Protein AF-A0A2N2SIJ3-F1 (afdb_monomer_lite)

Radius of gyration: 23.82 Å; chains: 1; bounding box: 41×62×34 Å

Structure (mmCIF, N/CA/C/O backbone):
data_AF-A0A2N2SIJ3-F1
#
_entry.id   AF-A0A2N2SIJ3-F1
#
loop_
_atom_site.group_PDB
_atom_site.id
_atom_site.type_symbol
_atom_site.label_atom_id
_atom_site.label_alt_id
_atom_site.label_comp_id
_atom_site.label_asym_id
_atom_site.label_entity_id
_atom_site.label_seq_id
_atom_site.pdbx_PDB_ins_code
_atom_site.Cartn_x
_atom_site.Cartn_y
_atom_site.Cartn_z
_atom_site.occupancy
_atom_site.B_iso_or_equiv
_atom_site.auth_seq_id
_atom_site.auth_comp_id
_atom_site.auth_asym_id
_atom_site.auth_atom_id
_atom_site.pdbx_PDB_model_num
ATOM 1 N N . MET A 1 1 ? 26.780 48.959 -14.284 1.00 64.25 1 MET A N 1
ATOM 2 C CA . MET A 1 1 ? 26.532 48.282 -12.987 1.00 64.25 1 MET A CA 1
ATOM 3 C C . MET A 1 1 ? 25.074 47.859 -12.779 1.00 64.25 1 MET A C 1
ATOM 5 O O . MET A 1 1 ? 24.860 46.681 -12.538 1.00 64.25 1 MET A O 1
ATOM 9 N N . ARG A 1 2 ? 24.070 48.737 -12.953 1.00 77.94 2 ARG A N 1
ATOM 10 C CA . ARG A 1 2 ? 22.635 48.425 -12.725 1.00 77.94 2 ARG A CA 1
ATOM 11 C C . ARG A 1 2 ? 22.088 47.182 -13.457 1.00 77.94 2 ARG A C 1
ATOM 13 O O . ARG A 1 2 ? 21.440 46.357 -12.834 1.00 77.94 2 ARG A O 1
ATOM 20 N N . ARG A 1 3 ? 22.400 46.997 -14.748 1.00 81.00 3 ARG A N 1
ATOM 21 C CA . ARG A 1 3 ? 21.977 45.811 -15.530 1.00 81.00 3 ARG A CA 1
ATOM 22 C C . ARG A 1 3 ? 22.538 44.484 -15.000 1.00 81.00 3 ARG A C 1
ATOM 24 O O . ARG A 1 3 ? 21.845 43.480 -15.055 1.00 81.00 3 ARG A O 1
ATOM 31 N N . LYS A 1 4 ? 23.774 44.486 -14.482 1.00 82.25 4 LYS A N 1
ATOM 32 C CA . LYS A 1 4 ? 24.395 43.284 -13.901 1.00 82.25 4 LYS A CA 1
ATOM 33 C C . LYS A 1 4 ? 23.721 42.910 -12.579 1.00 82.25 4 LYS A C 1
ATOM 35 O O . LYS A 1 4 ? 23.408 41.749 -12.389 1.00 82.25 4 LYS A O 1
ATOM 40 N N . LEU A 1 5 ? 23.410 43.903 -11.740 1.00 85.44 5 LEU A N 1
ATOM 41 C CA . LEU A 1 5 ? 22.643 43.709 -10.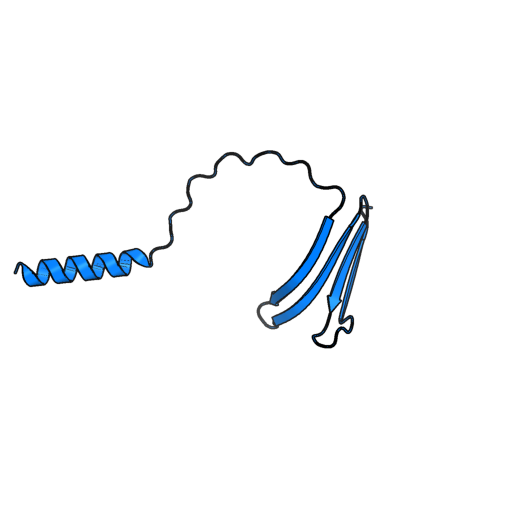502 1.00 85.44 5 LEU A CA 1
ATOM 42 C C . LEU A 1 5 ? 21.261 43.097 -10.772 1.00 85.44 5 LEU A C 1
ATOM 44 O O . LEU A 1 5 ? 20.918 42.096 -10.160 1.00 85.44 5 LEU A O 1
ATOM 48 N N . LEU A 1 6 ? 20.516 43.638 -11.743 1.00 88.38 6 LEU A N 1
ATOM 49 C CA . LEU A 1 6 ? 19.208 43.103 -12.148 1.00 88.38 6 LEU A CA 1
ATOM 50 C C . LEU A 1 6 ? 19.287 41.647 -12.633 1.00 88.38 6 LEU A C 1
ATOM 52 O O . LEU A 1 6 ? 18.464 40.825 -12.238 1.00 88.38 6 LEU A O 1
ATOM 56 N N . ALA A 1 7 ? 20.291 41.318 -13.450 1.00 89.25 7 ALA A N 1
ATOM 57 C CA . ALA A 1 7 ? 20.494 39.952 -13.926 1.00 89.25 7 ALA A CA 1
ATOM 58 C C . ALA A 1 7 ? 20.823 38.988 -12.774 1.00 89.25 7 ALA A C 1
ATOM 60 O O . ALA A 1 7 ? 20.266 37.896 -12.711 1.00 89.25 7 ALA A O 1
ATOM 61 N N . THR A 1 8 ? 21.677 39.403 -11.833 1.00 91.06 8 THR A N 1
ATOM 62 C CA . THR A 1 8 ? 22.019 38.587 -10.662 1.00 91.06 8 THR A CA 1
ATOM 63 C C . THR A 1 8 ? 20.804 38.338 -9.771 1.00 91.06 8 THR A C 1
ATOM 65 O O . THR A 1 8 ? 20.588 37.193 -9.388 1.00 91.06 8 THR A O 1
ATOM 68 N N . THR A 1 9 ? 19.978 39.356 -9.498 1.00 91.62 9 THR A N 1
ATOM 69 C CA . THR A 1 9 ? 18.744 39.200 -8.706 1.00 91.62 9 THR A CA 1
ATOM 70 C C . THR A 1 9 ? 17.736 38.263 -9.376 1.00 91.62 9 THR A C 1
ATOM 72 O O . THR A 1 9 ? 17.079 37.478 -8.700 1.00 91.62 9 THR A O 1
ATOM 75 N N . PHE A 1 10 ? 17.609 38.322 -10.703 1.00 92.75 10 PHE A N 1
ATOM 76 C CA . PHE A 1 10 ? 16.683 37.456 -11.433 1.00 92.75 10 PHE A CA 1
ATOM 77 C C . PHE A 1 10 ? 17.125 35.988 -11.411 1.00 92.75 10 PHE A C 1
ATOM 79 O O . PHE A 1 10 ? 16.313 35.096 -11.175 1.00 92.75 10 PHE A O 1
ATOM 86 N N . VAL A 1 11 ? 18.423 35.736 -11.597 1.00 91.75 11 VAL A N 1
ATOM 87 C CA . VAL A 1 11 ? 18.983 34.381 -11.535 1.00 91.75 11 VAL A CA 1
ATOM 88 C C . VAL A 1 11 ? 18.819 33.796 -10.133 1.00 91.75 11 VAL A C 1
ATOM 90 O O . VAL A 1 11 ? 18.326 32.681 -10.001 1.00 91.75 11 VAL A O 1
ATOM 93 N N . THR A 1 12 ? 19.144 34.540 -9.073 1.00 89.38 12 THR A N 1
ATOM 94 C CA . THR A 1 12 ? 18.965 34.029 -7.705 1.00 89.38 12 THR A CA 1
ATOM 95 C C . THR A 1 12 ? 17.498 33.765 -7.360 1.00 89.38 12 THR A C 1
ATOM 97 O O . THR A 1 12 ? 17.218 32.780 -6.681 1.00 89.38 12 THR A O 1
ATOM 100 N N . ALA A 1 13 ? 16.559 34.566 -7.874 1.00 89.62 13 ALA A N 1
ATOM 101 C CA . ALA A 1 13 ? 15.127 34.317 -7.703 1.00 89.62 13 ALA A CA 1
ATOM 102 C C . ALA A 1 13 ? 14.660 33.023 -8.399 1.00 89.62 13 ALA A C 1
ATOM 104 O O . ALA A 1 13 ? 13.893 32.260 -7.815 1.00 89.62 13 ALA A O 1
ATOM 105 N N . LEU A 1 14 ? 15.154 32.738 -9.610 1.00 90.06 14 LEU A N 1
ATOM 106 C CA . LEU A 1 14 ? 14.839 31.497 -10.330 1.00 90.06 14 LEU A CA 1
ATOM 107 C C . LEU A 1 14 ? 15.394 30.253 -9.627 1.00 90.06 14 LEU A C 1
ATOM 109 O O . LEU A 1 14 ? 14.710 29.236 -9.568 1.00 90.06 14 LEU A O 1
ATOM 113 N N . LEU A 1 15 ? 16.604 30.327 -9.059 1.00 86.88 15 LEU A N 1
ATOM 114 C CA . LEU A 1 15 ? 17.163 29.211 -8.288 1.00 86.88 15 LEU A CA 1
ATOM 115 C C . LEU A 1 15 ? 16.425 28.986 -6.959 1.00 86.88 15 LEU A C 1
ATOM 117 O O . LEU A 1 15 ? 16.255 27.840 -6.548 1.00 86.88 15 LEU A O 1
ATOM 121 N N . ALA A 1 16 ? 15.952 30.050 -6.303 1.00 85.69 16 ALA A N 1
ATOM 122 C CA . ALA A 1 16 ? 15.187 29.934 -5.062 1.00 85.69 16 ALA A CA 1
ATOM 123 C C . ALA A 1 16 ? 13.822 29.246 -5.261 1.00 85.69 16 ALA A C 1
ATOM 125 O O . ALA A 1 16 ? 13.321 28.623 -4.329 1.00 85.69 16 ALA A O 1
ATOM 126 N N . ALA A 1 17 ? 13.245 29.290 -6.468 1.00 82.25 17 ALA A N 1
ATOM 127 C CA . ALA A 1 17 ? 11.998 28.589 -6.788 1.00 82.25 17 ALA A CA 1
ATOM 128 C C . ALA A 1 17 ? 12.132 27.053 -6.782 1.00 82.25 17 ALA A C 1
ATOM 130 O O . ALA A 1 17 ? 11.130 26.353 -6.662 1.00 82.25 17 ALA A O 1
ATOM 131 N N . CYS A 1 18 ? 13.355 26.525 -6.881 1.00 83.12 18 CYS A N 1
ATOM 132 C CA . CYS A 1 18 ? 13.632 25.093 -6.755 1.00 83.12 18 CYS A CA 1
ATOM 133 C C . CYS A 1 18 ? 13.941 24.661 -5.313 1.00 83.12 18 CYS A C 1
ATOM 135 O O . CYS A 1 18 ? 14.225 23.485 -5.082 1.00 83.12 18 CYS A O 1
ATOM 137 N N . ALA A 1 19 ? 13.934 25.580 -4.342 1.00 85.88 19 ALA A N 1
ATOM 138 C CA . ALA A 1 19 ? 14.152 25.214 -2.951 1.00 85.88 19 ALA A CA 1
ATOM 139 C C . ALA A 1 19 ? 12.930 24.451 -2.408 1.00 85.88 19 ALA A C 1
ATOM 141 O O . ALA A 1 19 ? 11.790 24.842 -2.678 1.00 85.88 19 ALA A O 1
ATOM 142 N N . PRO A 1 20 ? 13.134 23.376 -1.628 1.00 84.19 20 PRO A N 1
ATOM 143 C CA . PRO A 1 20 ? 12.029 22.693 -0.978 1.00 84.19 20 PRO A CA 1
ATOM 144 C C . PRO A 1 20 ? 11.330 23.656 -0.015 1.00 84.19 20 PRO A C 1
ATOM 146 O O . PRO A 1 20 ? 11.977 24.371 0.754 1.00 84.19 20 PRO A O 1
ATOM 149 N N . LEU A 1 21 ? 9.998 23.662 -0.049 1.00 83.94 21 LEU A N 1
ATOM 150 C CA . LEU A 1 21 ? 9.187 24.363 0.942 1.00 83.94 21 LEU A CA 1
ATOM 151 C C . LEU A 1 21 ? 9.561 23.848 2.334 1.00 83.94 21 LEU A C 1
ATOM 153 O O . LEU A 1 21 ? 9.605 22.637 2.563 1.00 83.94 21 LEU A O 1
ATOM 157 N N . GLN A 1 22 ? 9.825 24.763 3.267 1.00 83.69 22 GLN A N 1
ATOM 158 C CA . GLN A 1 22 ? 10.002 24.367 4.657 1.00 83.69 22 GLN A CA 1
ATOM 159 C C . GLN A 1 22 ? 8.695 23.733 5.153 1.00 83.69 22 GLN A C 1
ATOM 161 O O . GLN A 1 22 ? 7.622 24.292 4.899 1.00 83.69 22 GLN A O 1
ATOM 166 N N . PRO A 1 23 ? 8.755 22.588 5.854 1.00 79.50 23 PRO A N 1
ATOM 167 C CA . PRO A 1 23 ? 7.571 22.007 6.461 1.00 79.50 23 PRO A CA 1
ATOM 168 C C . PRO A 1 23 ? 6.941 23.036 7.398 1.00 79.50 23 PRO A 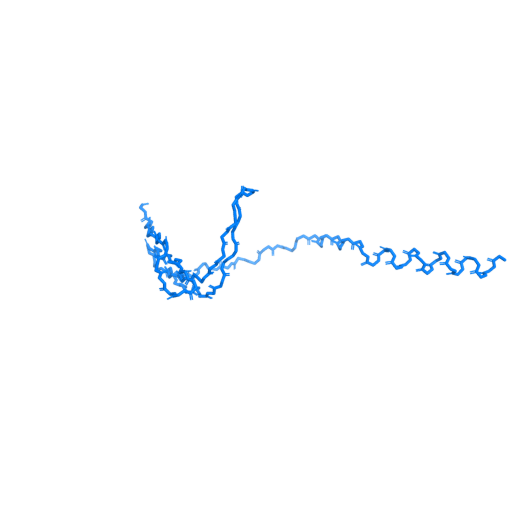C 1
ATOM 170 O O . PRO A 1 23 ? 7.607 23.552 8.298 1.00 79.50 23 PRO A O 1
ATOM 173 N N . LEU A 1 24 ? 5.664 23.347 7.186 1.00 83.12 24 LEU A N 1
ATOM 174 C CA . LEU A 1 24 ? 4.909 24.134 8.151 1.00 83.12 24 LEU A CA 1
ATOM 175 C C . LEU A 1 24 ? 4.914 23.364 9.486 1.00 83.12 24 LEU A C 1
ATOM 177 O O . LEU A 1 24 ? 4.731 22.141 9.452 1.00 83.12 24 LEU A O 1
ATOM 181 N N . PRO A 1 25 ? 5.125 24.024 10.644 1.00 82.00 25 PRO A N 1
ATOM 182 C CA . PRO A 1 25 ? 5.032 23.360 11.938 1.00 82.00 25 PRO A CA 1
ATOM 183 C C . PRO A 1 25 ? 3.724 22.574 12.008 1.00 82.00 25 PRO A C 1
ATOM 185 O O . PRO A 1 25 ? 2.661 23.111 11.690 1.00 82.00 25 PRO A O 1
ATOM 188 N N . GLY A 1 26 ? 3.820 21.289 12.349 1.00 77.06 26 GLY A N 1
ATOM 189 C CA . GLY A 1 26 ? 2.677 20.386 12.312 1.00 77.06 26 GLY A CA 1
ATOM 190 C C . GLY A 1 26 ? 1.530 20.926 13.162 1.00 77.06 26 GLY A C 1
ATOM 191 O O . GLY A 1 26 ? 1.691 21.158 14.358 1.00 77.06 26 GLY A O 1
ATOM 192 N N . SER A 1 27 ? 0.368 21.125 12.540 1.00 79.75 27 SER A N 1
ATOM 193 C CA . SER A 1 27 ? -0.880 21.297 13.280 1.00 79.75 27 SER A CA 1
ATOM 194 C C . SER A 1 27 ? -1.167 20.018 14.068 1.00 79.75 27 SER A C 1
ATOM 196 O O . SER A 1 27 ? -0.795 18.925 13.632 1.00 79.75 27 SER A O 1
ATOM 198 N N . ALA A 1 28 ? -1.821 20.142 15.225 1.00 83.81 28 ALA A N 1
ATOM 199 C CA . ALA A 1 28 ? -2.250 18.978 15.986 1.00 83.81 28 ALA A CA 1
ATOM 200 C C . ALA A 1 28 ? -3.098 18.067 15.085 1.00 83.81 28 ALA A C 1
ATOM 202 O O . ALA A 1 28 ? -4.051 18.518 14.444 1.00 83.81 28 ALA A O 1
ATOM 203 N N . ALA A 1 29 ? -2.735 16.785 15.013 1.00 82.50 29 ALA A N 1
ATOM 204 C CA . ALA A 1 29 ? -3.487 15.823 14.226 1.00 82.50 29 ALA A CA 1
ATOM 205 C C . ALA A 1 29 ? -4.926 15.746 14.756 1.00 82.50 29 ALA A C 1
ATOM 207 O O . ALA A 1 29 ? -5.155 15.534 15.947 1.00 82.50 29 ALA A O 1
ATOM 208 N N . VAL A 1 30 ? -5.904 15.910 13.866 1.00 87.88 30 VAL A N 1
ATOM 209 C CA . VAL A 1 30 ? -7.309 15.674 14.208 1.00 87.88 30 VAL A CA 1
ATOM 210 C C . VAL A 1 30 ? -7.481 14.188 14.511 1.00 87.88 30 VAL A C 1
ATOM 212 O O . VAL A 1 30 ? -7.152 13.348 13.671 1.00 87.88 30 VAL A O 1
ATOM 215 N N . VAL A 1 31 ? -8.023 13.867 15.688 1.00 87.50 31 VAL A N 1
ATOM 216 C CA . VAL A 1 31 ? -8.395 12.492 16.038 1.00 87.50 31 VAL A CA 1
ATOM 217 C C . VAL A 1 31 ? -9.506 12.042 15.093 1.00 87.50 31 VAL A C 1
ATOM 219 O O . VAL A 1 31 ? -10.593 12.618 15.071 1.00 87.50 31 VAL A O 1
ATOM 222 N N . ARG A 1 32 ? -9.218 11.017 14.289 1.00 85.94 32 ARG A N 1
ATOM 223 C CA . ARG A 1 32 ? -10.181 10.366 13.399 1.00 85.94 32 ARG A CA 1
ATOM 224 C C . ARG A 1 32 ? -10.424 8.954 13.899 1.00 85.94 32 ARG A C 1
ATOM 226 O O . ARG A 1 32 ? -9.481 8.245 14.238 1.00 85.94 32 ARG A O 1
ATOM 233 N N . THR A 1 33 ? -11.681 8.538 13.902 1.00 87.56 33 THR A N 1
ATOM 234 C CA . THR A 1 33 ? -12.029 7.135 14.120 1.00 87.56 33 THR A CA 1
ATOM 235 C C . THR A 1 33 ? -11.596 6.330 12.899 1.00 87.56 33 THR A C 1
ATOM 237 O O . THR A 1 33 ? -11.918 6.709 11.771 1.00 87.56 33 THR A O 1
ATOM 240 N N . ALA A 1 34 ? -10.857 5.240 13.113 1.00 84.31 34 ALA A N 1
ATOM 241 C CA . ALA A 1 34 ? -10.519 4.313 12.040 1.00 84.31 34 ALA A CA 1
ATOM 242 C C . ALA A 1 34 ? -11.803 3.705 11.461 1.00 84.31 34 ALA A C 1
ATOM 244 O O . ALA A 1 34 ? -12.712 3.342 12.211 1.00 84.31 34 ALA A O 1
ATOM 245 N N . SER A 1 35 ? -11.885 3.605 10.132 1.00 89.00 35 SER A N 1
ATOM 246 C CA . SER A 1 35 ? -13.016 2.927 9.505 1.00 89.00 35 SER A CA 1
ATOM 247 C C . SER A 1 35 ? -12.880 1.423 9.738 1.00 89.00 35 SER A C 1
ATOM 249 O O . SER A 1 35 ? -11.858 0.866 9.338 1.00 89.00 35 SER A O 1
ATOM 251 N N . PRO A 1 36 ? -13.883 0.748 10.329 1.00 89.69 36 PRO A N 1
ATOM 252 C CA . PRO A 1 36 ? -13.837 -0.701 10.532 1.00 89.69 36 PRO A CA 1
ATOM 253 C C . PRO A 1 36 ? -13.959 -1.492 9.220 1.00 89.69 36 PRO A C 1
ATOM 255 O O . PRO A 1 36 ? -13.805 -2.710 9.217 1.00 89.69 36 PRO A O 1
ATOM 258 N N . TYR A 1 37 ? -14.266 -0.802 8.117 1.00 93.75 37 TYR A N 1
ATOM 259 C CA . TYR A 1 37 ? -14.384 -1.369 6.781 1.00 93.75 37 TYR A CA 1
ATOM 260 C C . TYR A 1 37 ? -13.850 -0.380 5.753 1.00 93.75 37 TYR A C 1
ATOM 262 O O . TYR A 1 37 ? -14.203 0.804 5.786 1.00 93.75 37 TYR A O 1
ATOM 270 N N . PHE A 1 38 ? -13.032 -0.853 4.821 1.00 94.75 38 PHE A N 1
ATOM 271 C CA . PHE A 1 38 ? -12.662 -0.072 3.647 1.00 94.75 38 PHE A CA 1
ATOM 272 C C . PHE A 1 38 ? -12.272 -0.979 2.487 1.00 94.75 38 PHE A C 1
ATOM 274 O O . PHE A 1 38 ? -11.889 -2.135 2.671 1.00 94.75 38 PHE A O 1
ATOM 281 N N . GLU A 1 39 ? -12.342 -0.417 1.287 1.00 96.12 39 GLU A N 1
ATOM 282 C CA . GLU A 1 39 ? -11.844 -1.046 0.073 1.00 96.12 39 GLU A CA 1
ATOM 283 C C . GLU A 1 39 ? -10.893 -0.076 -0.629 1.00 96.12 39 GLU A C 1
ATOM 285 O O . GLU A 1 39 ? -11.147 1.130 -0.687 1.00 96.12 39 GLU A O 1
ATOM 290 N N . VAL A 1 40 ? -9.779 -0.605 -1.128 1.00 95.56 40 VAL A N 1
ATOM 291 C CA . VAL A 1 40 ? -8.816 0.123 -1.953 1.00 95.56 40 VAL A CA 1
ATOM 292 C C . VAL A 1 40 ? -8.634 -0.652 -3.245 1.00 95.56 40 VAL A C 1
ATOM 294 O O . VAL A 1 40 ? -8.227 -1.811 -3.224 1.00 95.56 40 VAL A O 1
ATOM 297 N N . ASP A 1 41 ? -8.885 0.015 -4.362 1.00 96.62 41 ASP A N 1
ATOM 298 C CA . ASP A 1 41 ? -8.538 -0.455 -5.696 1.00 96.62 41 ASP A CA 1
ATOM 299 C C . ASP A 1 41 ? -7.609 0.571 -6.347 1.00 96.62 41 ASP A C 1
ATOM 301 O O . ASP A 1 41 ? -7.791 1.785 -6.197 1.00 96.62 41 ASP A O 1
ATOM 305 N N . GLY A 1 42 ? -6.580 0.090 -7.036 1.00 94.94 42 GLY A N 1
ATOM 306 C CA . GLY A 1 42 ? -5.718 0.963 -7.811 1.00 94.94 42 GLY A CA 1
ATOM 307 C C . GLY A 1 42 ? -4.379 0.335 -8.137 1.00 94.94 42 GLY A C 1
ATOM 308 O O . GLY A 1 42 ? -4.225 -0.883 -8.189 1.00 94.94 42 GLY A O 1
ATOM 309 N N . ARG A 1 43 ? -3.377 1.186 -8.362 1.00 94.38 43 ARG A N 1
ATOM 310 C CA . ARG A 1 43 ? -2.032 0.750 -8.738 1.00 94.38 43 ARG A CA 1
ATOM 311 C C . ARG A 1 43 ? -1.031 0.953 -7.614 1.00 94.38 43 ARG A C 1
ATOM 313 O O . ARG A 1 43 ? -0.936 2.039 -7.051 1.00 94.38 43 ARG A O 1
ATOM 320 N N . LEU A 1 44 ? -0.229 -0.078 -7.371 1.00 91.94 44 LEU A N 1
ATOM 321 C CA . LEU A 1 44 ? 0.923 -0.032 -6.480 1.00 91.94 44 LEU A CA 1
ATOM 322 C C . LEU A 1 44 ? 2.208 -0.068 -7.308 1.00 91.94 44 LEU A C 1
ATOM 324 O O . LEU A 1 44 ? 2.320 -0.842 -8.261 1.00 91.94 44 LEU A O 1
ATOM 328 N N . SER A 1 45 ? 3.182 0.746 -6.911 1.00 92.44 45 SER A N 1
ATOM 329 C CA . SER A 1 45 ? 4.578 0.608 -7.319 1.00 92.44 45 SER A CA 1
ATOM 330 C C . SER A 1 45 ? 5.413 0.395 -6.064 1.00 92.44 45 SER A C 1
ATOM 332 O O . SER A 1 45 ? 5.354 1.209 -5.145 1.00 92.44 45 SER A O 1
ATOM 334 N N . ALA A 1 46 ? 6.176 -0.688 -6.027 1.00 90.50 46 ALA A N 1
ATOM 335 C CA . ALA A 1 46 ? 7.043 -1.057 -4.918 1.00 90.50 46 ALA A CA 1
ATOM 336 C C . ALA A 1 46 ? 8.458 -1.329 -5.436 1.00 90.50 46 ALA A C 1
ATOM 338 O O . ALA A 1 46 ? 8.636 -1.800 -6.559 1.00 90.50 46 ALA A O 1
ATOM 339 N N . THR A 1 47 ? 9.465 -1.027 -4.625 1.00 94.88 47 THR A N 1
ATOM 340 C CA . THR A 1 47 ? 10.865 -1.350 -4.911 1.00 94.88 47 THR A CA 1
ATOM 341 C C . THR A 1 47 ? 11.567 -1.738 -3.618 1.00 94.88 47 THR A C 1
ATOM 343 O O . THR A 1 47 ? 11.292 -1.138 -2.578 1.00 94.88 47 THR A O 1
ATOM 346 N N . ASP A 1 48 ? 12.446 -2.736 -3.678 1.00 94.44 48 ASP A N 1
ATOM 347 C CA . ASP A 1 48 ? 13.329 -3.128 -2.570 1.00 94.44 48 ASP A CA 1
ATOM 348 C C . ASP A 1 48 ? 14.768 -2.592 -2.739 1.00 94.44 48 ASP A C 1
ATOM 350 O O . ASP A 1 48 ? 15.642 -2.895 -1.932 1.00 94.44 48 ASP A O 1
ATOM 354 N N . GLY A 1 49 ? 15.007 -1.772 -3.772 1.00 96.19 49 GLY A N 1
ATOM 355 C CA . GLY A 1 49 ? 16.322 -1.232 -4.136 1.00 96.19 49 GLY A CA 1
ATOM 356 C C . GLY A 1 49 ? 17.034 -2.029 -5.233 1.00 96.19 49 GLY A C 1
ATOM 357 O O . GLY A 1 49 ? 17.744 -1.431 -6.038 1.00 96.19 49 GLY A O 1
ATOM 358 N N . GLU A 1 50 ? 16.768 -3.331 -5.337 1.00 96.94 50 GLU A N 1
ATOM 3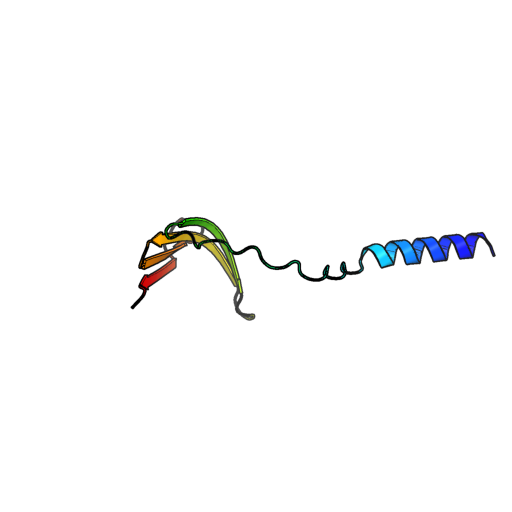59 C CA . GLU A 1 50 ? 17.329 -4.221 -6.366 1.00 96.94 50 GLU A CA 1
ATOM 360 C C . GLU A 1 50 ? 16.283 -4.584 -7.430 1.00 96.94 50 GLU A C 1
ATOM 362 O O . GLU A 1 50 ? 16.582 -4.764 -8.613 1.00 96.94 50 GLU A O 1
ATOM 367 N N . ARG A 1 51 ? 15.023 -4.697 -7.009 1.00 93.44 51 ARG A N 1
ATOM 368 C CA . ARG A 1 51 ? 13.879 -5.122 -7.807 1.00 93.44 51 ARG A CA 1
ATOM 369 C C . ARG A 1 51 ? 12.739 -4.140 -7.620 1.00 93.44 51 ARG A C 1
ATOM 371 O O . ARG A 1 51 ? 12.451 -3.687 -6.517 1.00 93.44 51 ARG A O 1
ATOM 378 N N . ALA A 1 52 ? 12.046 -3.868 -8.717 1.00 92.06 52 ALA A N 1
ATOM 379 C CA . ALA A 1 52 ? 10.824 -3.084 -8.722 1.00 92.06 52 ALA A CA 1
ATOM 380 C C . ALA A 1 52 ? 9.651 -3.933 -9.218 1.00 92.06 52 ALA A C 1
ATOM 382 O O . ALA A 1 52 ? 9.803 -4.765 -10.114 1.00 92.06 52 ALA A O 1
ATOM 383 N N . ALA A 1 53 ? 8.476 -3.694 -8.645 1.00 89.19 53 ALA A N 1
ATOM 384 C CA . ALA A 1 53 ? 7.219 -4.307 -9.039 1.00 89.19 53 ALA A CA 1
ATOM 385 C C . ALA A 1 53 ? 6.136 -3.234 -9.159 1.00 89.19 53 ALA A C 1
ATOM 387 O O . ALA A 1 53 ? 6.016 -2.347 -8.313 1.00 89.19 53 ALA A O 1
ATOM 388 N N . ASN A 1 54 ? 5.327 -3.326 -10.208 1.00 91.62 54 ASN A N 1
ATOM 389 C CA . ASN A 1 54 ? 4.208 -2.433 -10.453 1.00 91.62 54 ASN A CA 1
ATOM 390 C C . ASN A 1 54 ? 2.984 -3.226 -10.921 1.00 91.62 54 ASN A C 1
ATOM 392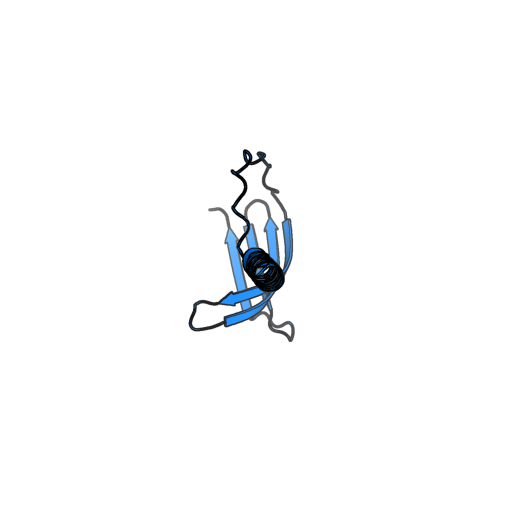 O O . ASN A 1 54 ? 3.067 -4.073 -11.806 1.00 91.62 54 ASN A O 1
ATOM 396 N N . GLY A 1 55 ? 1.817 -2.942 -10.351 1.00 92.50 55 GLY A N 1
ATOM 397 C CA . GLY A 1 55 ? 0.637 -3.762 -10.623 1.00 92.50 55 GLY A CA 1
ATOM 398 C C . GLY A 1 55 ? -0.652 -3.164 -10.098 1.00 92.50 55 GLY A C 1
ATOM 399 O O . GLY A 1 55 ? -0.633 -2.169 -9.372 1.00 92.50 55 GLY A O 1
ATOM 400 N N . GLN A 1 56 ? -1.763 -3.771 -10.509 1.00 96.81 56 GLN A N 1
ATOM 401 C CA . GLN A 1 56 ? -3.070 -3.508 -9.918 1.00 96.81 56 GLN A CA 1
ATOM 402 C C . GLN A 1 56 ? -3.142 -4.217 -8.566 1.00 96.81 56 GLN A C 1
ATOM 404 O O . GLN A 1 56 ? -2.653 -5.344 -8.431 1.00 96.81 56 GLN A O 1
ATOM 409 N N . ILE A 1 57 ? -3.756 -3.565 -7.590 1.00 97.00 57 ILE A N 1
ATOM 410 C CA . ILE A 1 57 ? -4.025 -4.124 -6.274 1.00 97.00 57 ILE A CA 1
ATOM 411 C C . ILE A 1 57 ? -5.498 -3.961 -5.925 1.00 97.00 57 ILE A C 1
ATOM 413 O O . ILE A 1 57 ? -6.131 -2.979 -6.307 1.00 97.00 57 ILE A O 1
ATOM 417 N N . GLU A 1 58 ? -5.999 -4.915 -5.155 1.00 97.75 58 GLU A N 1
ATOM 418 C CA . GLU A 1 58 ? -7.291 -4.845 -4.487 1.00 97.75 58 GLU A CA 1
ATOM 419 C C . GLU A 1 58 ? -7.075 -5.188 -3.015 1.00 97.75 58 GLU A C 1
ATOM 421 O O . GLU A 1 58 ? -6.517 -6.239 -2.686 1.00 97.75 58 GLU A O 1
ATOM 426 N N . TRP A 1 59 ? -7.513 -4.305 -2.126 1.00 97.12 59 TRP A N 1
ATOM 427 C CA . TRP A 1 59 ? -7.486 -4.515 -0.688 1.00 97.12 59 TRP A CA 1
ATOM 428 C C . TRP A 1 59 ? -8.883 -4.344 -0.125 1.00 97.12 59 TRP A C 1
ATOM 430 O O . TRP A 1 59 ? -9.528 -3.320 -0.337 1.00 97.12 59 TRP A O 1
ATOM 440 N N . ARG A 1 60 ? -9.329 -5.337 0.632 1.00 96.81 60 ARG A N 1
ATOM 441 C CA . ARG A 1 60 ? -10.553 -5.291 1.417 1.00 96.81 60 ARG A CA 1
ATOM 442 C C . ARG A 1 60 ? -10.201 -5.466 2.885 1.00 96.81 60 ARG A C 1
ATOM 444 O O . ARG A 1 60 ? -9.645 -6.500 3.257 1.00 96.81 60 ARG A O 1
ATOM 451 N N . HIS A 1 61 ? -10.537 -4.466 3.686 1.00 95.44 61 HIS A N 1
ATOM 452 C CA . HIS A 1 61 ? -10.467 -4.525 5.138 1.00 95.44 61 HIS A CA 1
ATOM 453 C C . HIS A 1 61 ? -11.868 -4.737 5.703 1.00 95.44 61 HIS A C 1
ATOM 455 O O . HIS A 1 61 ? -12.804 -3.993 5.389 1.00 95.44 61 HIS A O 1
ATOM 461 N N . ALA A 1 62 ? -11.998 -5.754 6.543 1.00 92.38 62 ALA A N 1
ATOM 462 C CA . ALA A 1 62 ? -13.158 -6.028 7.368 1.00 92.38 62 ALA A CA 1
ATOM 463 C C . ALA A 1 62 ? -12.746 -6.035 8.844 1.00 92.38 62 ALA A C 1
ATOM 465 O O . ALA A 1 62 ? -11.567 -6.110 9.172 1.00 92.38 62 ALA A O 1
ATOM 466 N N . GLN A 1 63 ? -13.737 -6.029 9.735 1.00 89.12 63 GLN A N 1
ATOM 467 C CA . GLN A 1 63 ? -13.563 -5.811 11.175 1.00 89.12 63 GLN A CA 1
ATOM 468 C C . GLN A 1 63 ? -12.408 -6.577 11.850 1.00 89.12 63 GLN A C 1
ATOM 470 O O . GLN A 1 63 ? -11.814 -6.060 12.791 1.00 89.12 63 GLN A O 1
ATOM 475 N N . SER A 1 64 ? -12.100 -7.799 11.414 1.00 90.19 64 SER A N 1
ATOM 476 C CA . SER A 1 64 ? -11.021 -8.622 11.979 1.00 90.19 64 SER A CA 1
ATOM 477 C C . SER A 1 64 ? -10.129 -9.276 10.926 1.00 90.19 64 SER A C 1
ATOM 479 O O . SER A 1 64 ? -9.337 -10.159 11.267 1.00 90.19 64 SER A O 1
ATOM 481 N N . ALA A 1 65 ? -10.262 -8.884 9.658 1.00 93.62 65 ALA A N 1
ATOM 482 C CA . ALA A 1 65 ? -9.545 -9.526 8.570 1.00 93.62 65 ALA A CA 1
ATOM 483 C C . ALA A 1 65 ? -9.260 -8.571 7.415 1.00 93.62 65 ALA A C 1
ATOM 485 O O . ALA A 1 65 ? -10.108 -7.778 7.010 1.00 93.62 65 ALA A O 1
ATOM 486 N N . ASP A 1 66 ? -8.094 -8.749 6.820 1.00 95.62 66 ASP A N 1
ATOM 487 C CA . ASP A 1 66 ? -7.667 -8.075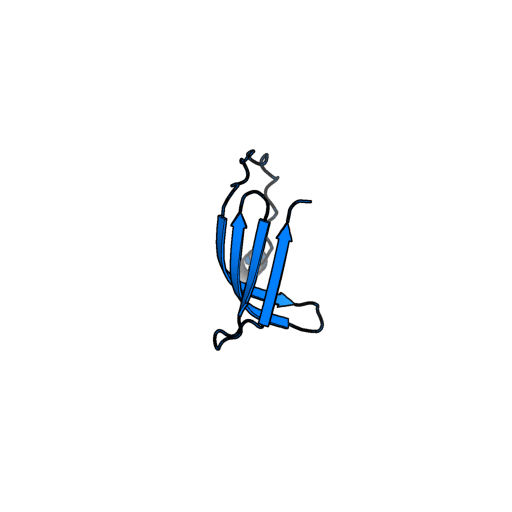 5.612 1.00 95.62 66 ASP A CA 1
ATOM 488 C C . ASP A 1 66 ? -7.413 -9.105 4.528 1.00 95.62 66 ASP A C 1
ATOM 490 O O . ASP A 1 66 ? -6.772 -10.135 4.755 1.00 95.62 66 ASP A O 1
ATOM 494 N N . ARG A 1 67 ? -7.886 -8.792 3.326 1.00 97.38 67 ARG A N 1
ATOM 495 C CA . ARG A 1 67 ? -7.497 -9.495 2.111 1.00 97.38 67 ARG A CA 1
ATOM 496 C C . ARG A 1 67 ? -6.903 -8.510 1.135 1.00 97.38 67 ARG A C 1
ATOM 498 O O . ARG A 1 67 ? -7.576 -7.573 0.712 1.00 97.38 67 ARG A O 1
ATOM 505 N N . TRP A 1 68 ? -5.681 -8.786 0.717 1.00 96.62 68 TRP A N 1
ATOM 506 C CA . TRP A 1 68 ? -4.959 -8.000 -0.264 1.00 96.62 68 TRP A CA 1
ATOM 507 C C . TRP A 1 68 ? -4.535 -8.894 -1.429 1.00 96.62 68 TRP A C 1
ATOM 509 O O . TRP A 1 68 ? -3.953 -9.957 -1.221 1.00 96.62 68 TRP A O 1
ATOM 519 N N . THR A 1 69 ? -4.844 -8.493 -2.659 1.00 97.69 69 THR A N 1
ATOM 520 C CA . THR A 1 69 ? -4.508 -9.243 -3.877 1.00 97.69 69 THR A CA 1
ATOM 521 C C . THR A 1 69 ? -3.786 -8.332 -4.859 1.00 97.69 69 THR A C 1
ATOM 523 O O . THR A 1 69 ? -4.242 -7.223 -5.126 1.00 97.69 69 THR A O 1
ATOM 526 N N . ALA A 1 70 ? -2.677 -8.813 -5.420 1.00 96.44 70 ALA A N 1
ATOM 527 C CA . ALA A 1 70 ? -1.976 -8.160 -6.518 1.00 96.44 70 ALA A CA 1
ATOM 528 C C . ALA A 1 70 ? -2.166 -8.935 -7.816 1.00 96.44 70 ALA A C 1
ATOM 530 O O . ALA A 1 70 ? -2.116 -10.172 -7.835 1.00 96.44 70 ALA A O 1
ATOM 531 N N . TYR A 1 71 ? -2.306 -8.188 -8.906 1.00 96.25 71 TYR A N 1
ATOM 532 C CA . TYR A 1 71 ? -2.554 -8.735 -10.230 1.00 96.25 71 TYR A CA 1
ATOM 533 C C . TYR A 1 71 ? -1.455 -8.360 -11.228 1.00 96.25 71 TYR A C 1
ATOM 535 O O . TYR A 1 71 ? -0.907 -7.252 -11.204 1.00 96.25 71 TYR A O 1
ATOM 543 N N . SER A 1 72 ? -1.169 -9.281 -12.150 1.00 91.62 72 SER A N 1
ATOM 544 C CA . SER A 1 72 ? -0.392 -9.000 -13.356 1.00 91.62 72 SER A CA 1
ATOM 545 C C . SER A 1 72 ? -1.188 -8.094 -14.309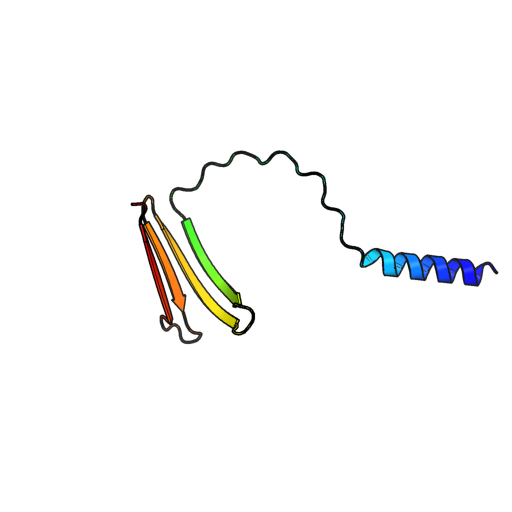 1.00 91.62 72 SER A C 1
ATOM 547 O O . SER A 1 72 ? -2.412 -7.989 -14.188 1.00 91.62 72 SER A O 1
ATOM 549 N N . PRO A 1 73 ? -0.545 -7.482 -15.321 1.00 89.25 73 PRO A N 1
ATOM 550 C CA . PRO A 1 73 ? -1.254 -6.715 -16.349 1.00 89.25 73 PRO A CA 1
ATOM 551 C C . PRO A 1 73 ? -2.323 -7.512 -17.115 1.00 89.25 73 PRO A C 1
ATOM 553 O O . PRO A 1 73 ? -3.222 -6.913 -17.693 1.00 89.25 73 PRO A O 1
ATOM 556 N N . LEU A 1 74 ? -2.234 -8.847 -17.115 1.00 93.19 74 LEU A N 1
ATOM 557 C CA . LEU A 1 74 ? -3.208 -9.746 -17.743 1.00 93.19 74 LEU A CA 1
ATOM 558 C C . LEU A 1 74 ? -4.343 -10.161 -16.785 1.00 93.19 74 LEU A C 1
ATOM 560 O O . LEU A 1 74 ? -5.155 -11.012 -17.137 1.00 93.19 74 LEU A O 1
ATOM 564 N N . GLY A 1 75 ? -4.386 -9.607 -15.568 1.00 91.25 75 GLY A N 1
ATOM 565 C CA . GLY A 1 75 ? -5.402 -9.916 -14.556 1.00 91.25 75 GLY A CA 1
ATOM 566 C C . GLY A 1 75 ? -5.145 -11.201 -13.763 1.00 91.25 75 GLY A C 1
ATOM 567 O O . GLY A 1 75 ? -6.018 -11.657 -13.031 1.00 91.25 75 GLY A O 1
ATOM 568 N N . GLN A 1 76 ? -3.961 -11.806 -13.882 1.00 95.56 76 GLN A N 1
ATOM 569 C CA . GLN A 1 76 ? -3.616 -13.008 -13.117 1.00 95.56 76 GLN A CA 1
ATOM 570 C C . GLN A 1 76 ? -3.220 -12.629 -11.693 1.00 95.56 76 GLN A C 1
ATOM 572 O O . GLN A 1 76 ? -2.490 -11.661 -11.506 1.00 95.56 76 GLN A O 1
ATOM 577 N N . ILE A 1 77 ? -3.626 -13.415 -10.698 1.00 96.25 77 ILE A N 1
ATOM 578 C CA . ILE A 1 77 ? -3.177 -13.214 -9.316 1.00 96.25 77 ILE A CA 1
ATOM 579 C C . ILE A 1 77 ? -1.693 -13.574 -9.224 1.00 96.25 77 ILE A C 1
ATOM 581 O O . ILE A 1 77 ? -1.320 -14.720 -9.471 1.00 96.25 77 ILE A O 1
ATOM 585 N N . VAL A 1 78 ? -0.858 -12.602 -8.855 1.00 94.56 78 VAL A N 1
ATOM 586 C CA . VAL A 1 78 ? 0.590 -12.804 -8.656 1.00 94.56 78 VAL A CA 1
ATOM 587 C C . VAL A 1 78 ? 0.967 -12.899 -7.183 1.00 94.56 78 VAL A C 1
ATOM 589 O O . VAL A 1 78 ? 1.978 -13.507 -6.847 1.00 94.56 78 VAL A O 1
ATOM 592 N N . ALA A 1 79 ? 0.146 -12.329 -6.302 1.00 94.94 79 ALA A N 1
ATOM 593 C CA . ALA A 1 79 ? 0.284 -12.467 -4.861 1.00 94.94 79 ALA A CA 1
ATOM 594 C C . ALA A 1 79 ? -1.071 -12.273 -4.176 1.00 94.94 79 ALA A C 1
ATOM 596 O O . ALA A 1 79 ? -1.914 -11.502 -4.642 1.00 94.94 79 ALA A O 1
ATOM 597 N N . ARG A 1 80 ? -1.254 -12.949 -3.041 1.00 96.31 80 ARG A N 1
ATOM 598 C CA . ARG A 1 80 ? -2.365 -12.721 -2.120 1.00 96.31 80 ARG A CA 1
ATOM 599 C C . ARG A 1 80 ? -1.852 -12.779 -0.690 1.00 96.31 80 ARG A C 1
ATOM 601 O O . ARG A 1 80 ? -1.074 -13.669 -0.354 1.00 96.31 80 ARG A O 1
ATOM 608 N N . LEU A 1 81 ? -2.309 -11.836 0.120 1.00 95.69 81 LEU A N 1
ATOM 609 C CA . LEU A 1 81 ? -2.087 -11.788 1.554 1.00 95.69 81 LEU A CA 1
ATOM 610 C C . LEU A 1 81 ? -3.454 -11.805 2.235 1.00 95.69 81 LEU A C 1
ATOM 612 O O . LEU A 1 81 ? -4.332 -11.011 1.896 1.00 95.69 81 LEU A O 1
ATOM 616 N N . ASP A 1 82 ? -3.617 -12.712 3.187 1.00 96.50 82 ASP A N 1
ATOM 617 C CA . ASP A 1 82 ? -4.744 -12.734 4.107 1.00 96.50 82 ASP A CA 1
ATOM 618 C C . ASP A 1 82 ? -4.160 -12.542 5.513 1.00 96.50 82 ASP A C 1
ATOM 620 O O . ASP A 1 82 ? -3.246 -13.271 5.910 1.00 96.50 82 ASP A O 1
ATOM 624 N N . SER A 1 83 ? -4.649 -11.555 6.258 1.00 94.06 83 SER A N 1
ATOM 625 C CA . SER A 1 83 ? -4.276 -11.362 7.662 1.00 94.06 83 SER A CA 1
ATOM 626 C C . SER A 1 83 ? -5.513 -11.241 8.529 1.00 94.06 83 SER A C 1
ATOM 628 O O . SER A 1 83 ? -6.522 -10.689 8.105 1.00 94.06 83 SER A O 1
ATOM 630 N N . SER A 1 84 ? -5.430 -11.743 9.754 1.00 89.19 84 SER A N 1
ATOM 631 C CA . SER A 1 84 ? -6.472 -11.602 10.765 1.00 89.19 84 SER A CA 1
ATOM 632 C C . SER A 1 84 ? -5.898 -10.965 12.022 1.00 89.19 84 SER A C 1
ATOM 634 O O . SER A 1 84 ? -4.745 -11.227 12.369 1.00 89.19 84 SER A O 1
ATOM 636 N N . ALA A 1 85 ? -6.707 -10.179 12.728 1.00 75.06 85 ALA A N 1
ATOM 637 C CA . ALA A 1 85 ? -6.374 -9.747 14.080 1.00 75.06 85 ALA A CA 1
ATOM 638 C C . ALA A 1 85 ? -6.509 -10.961 15.018 1.00 75.06 85 ALA A C 1
ATOM 640 O O . ALA A 1 85 ? -7.626 -11.381 15.318 1.00 75.06 85 ALA A O 1
ATOM 641 N N . ALA A 1 86 ? -5.379 -11.577 15.374 1.00 56.91 86 ALA A N 1
ATOM 642 C CA . ALA A 1 86 ? -5.295 -12.641 16.376 1.00 56.91 86 ALA A CA 1
ATOM 643 C C . ALA A 1 86 ? -5.203 -12.057 17.791 1.00 56.91 86 ALA A C 1
ATOM 645 O O . ALA A 1 86 ? -4.568 -10.986 17.938 1.00 56.91 86 ALA A O 1
#

Secondary structure (DSSP, 8-state):
-HHHHHHHHHHHHHHHTTSPPPPPPPPPPPP-PPPS-EEEEEEEEEE-SS-EEEEEEEEEEETTEEEEEEE-TTS-EEEEEEEE--

pLDDT: mean 89.75, std 7.16, range [56.91, 97.75]

Foldseek 3Di:
DVVVVVVVVVVVVVVVVPDDDDDDPDDPDDDDDDDQWDKDWDKDWDDPPVDIDIFIKIWIHHNFKIWIFTADPVRHTPDIDIDGND

Sequence (86 aa):
MRRKLLATTFVTALLAACAPLQPLPGSAAVVRTASPYFEVDGRLSATDGERAANGQIEWRHAQSADRWTAYSPLGQIVARLDSSAA